Protein AF-A0A8T7IYE9-F1 (afdb_monomer_lite)

Secondary structure (DSSP, 8-state):
--HHHHHHHHHHTTTSPPPSSSGGG-BTTTTTSS-HHHHHHHHHHHHHHHT----HHHHHSGGGGBHHHHHHHHHHH-

Structure (mmCIF, N/CA/C/O backbone):
data_AF-A0A8T7IYE9-F1
#
_entry.id   AF-A0A8T7IYE9-F1
#
loop_
_atom_site.group_PDB
_atom_site.id
_atom_site.type_symbol
_atom_site.label_atom_id
_atom_site.label_alt_id
_atom_site.label_comp_id
_atom_site.label_asym_id
_atom_site.label_entity_id
_atom_site.label_seq_id
_atom_site.pdbx_PDB_ins_code
_atom_site.Cartn_x
_atom_site.Cartn_y
_atom_site.Cartn_z
_atom_site.occupancy
_atom_site.B_iso_or_equiv
_atom_site.auth_seq_id
_atom_site.auth_comp_id
_atom_site.auth_asym_id
_atom_site.auth_atom_id
_atom_site.pdbx_PDB_model_num
ATOM 1 N N . MET A 1 1 ? -13.427 5.141 -7.913 1.00 62.25 1 MET A N 1
ATOM 2 C CA . MET A 1 1 ? -12.482 4.736 -6.855 1.00 62.25 1 MET A CA 1
ATOM 3 C C . MET A 1 1 ? -12.970 5.285 -5.537 1.00 62.25 1 MET A C 1
ATOM 5 O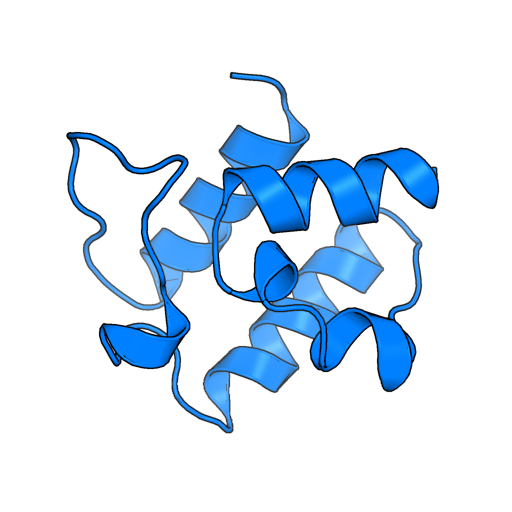 O . MET A 1 1 ? -13.446 6.414 -5.510 1.00 62.25 1 MET A O 1
ATOM 9 N N . ASP A 1 2 ? -12.913 4.471 -4.491 1.00 83.38 2 ASP A N 1
ATOM 10 C CA . ASP A 1 2 ? -13.173 4.915 -3.121 1.00 83.38 2 ASP A CA 1
ATOM 11 C C . ASP A 1 2 ? -11.978 5.689 -2.540 1.00 83.38 2 ASP A C 1
ATOM 13 O O . ASP A 1 2 ? -10.886 5.705 -3.111 1.00 83.38 2 ASP A O 1
ATOM 17 N N . ASN A 1 3 ? -12.207 6.344 -1.398 1.00 91.25 3 ASN A N 1
ATOM 18 C CA . ASN A 1 3 ? -11.213 7.181 -0.722 1.00 91.25 3 ASN A CA 1
ATOM 19 C C . ASN A 1 3 ? -9.962 6.377 -0.306 1.00 91.25 3 ASN A C 1
ATOM 21 O O . ASN A 1 3 ? -8.847 6.884 -0.357 1.00 91.25 3 ASN A O 1
ATOM 25 N N . ILE A 1 4 ? -10.126 5.090 0.020 1.00 94.25 4 ILE A N 1
ATOM 26 C CA . ILE A 1 4 ? -9.015 4.209 0.401 1.00 94.25 4 ILE A CA 1
ATOM 27 C C . ILE A 1 4 ? -8.090 3.971 -0.796 1.00 94.25 4 ILE A C 1
ATOM 29 O O . ILE A 1 4 ? -6.883 4.165 -0.686 1.00 94.25 4 ILE A O 1
ATOM 33 N N . ALA A 1 5 ? -8.643 3.616 -1.959 1.00 92.69 5 ALA A N 1
ATOM 34 C CA . ALA A 1 5 ? -7.866 3.433 -3.180 1.00 92.69 5 ALA A CA 1
ATOM 35 C C . ALA A 1 5 ? -7.159 4.730 -3.607 1.00 92.69 5 ALA A C 1
ATOM 37 O O . ALA A 1 5 ? -6.004 4.684 -4.017 1.00 92.69 5 ALA A O 1
ATOM 38 N N . GLN A 1 6 ? -7.818 5.888 -3.474 1.00 92.75 6 GLN A N 1
ATOM 39 C CA . GLN A 1 6 ? -7.195 7.184 -3.769 1.00 92.75 6 GLN A CA 1
ATOM 40 C C . GLN A 1 6 ? -6.024 7.491 -2.833 1.00 92.75 6 GLN A C 1
ATOM 42 O O . GLN A 1 6 ? -4.979 7.938 -3.303 1.00 92.75 6 GLN A O 1
ATOM 47 N N . PHE A 1 7 ? -6.175 7.216 -1.535 1.00 94.81 7 PHE A N 1
ATOM 48 C CA . PHE A 1 7 ? -5.088 7.365 -0.573 1.00 94.81 7 PHE A CA 1
ATOM 49 C C . PHE A 1 7 ? -3.918 6.432 -0.898 1.00 94.81 7 PHE A C 1
ATOM 51 O O . PHE A 1 7 ? -2.788 6.898 -0.986 1.00 94.81 7 PHE A O 1
ATOM 58 N N . ILE A 1 8 ? -4.186 5.143 -1.144 1.00 94.31 8 ILE A N 1
ATOM 59 C CA . ILE A 1 8 ? -3.162 4.158 -1.529 1.00 94.31 8 ILE A CA 1
ATOM 60 C C . ILE A 1 8 ? -2.370 4.649 -2.744 1.00 94.31 8 ILE A C 1
ATOM 62 O O . ILE A 1 8 ? -1.145 4.621 -2.727 1.00 94.31 8 ILE A O 1
ATOM 66 N N . ILE A 1 9 ? -3.064 5.114 -3.788 1.00 93.62 9 ILE A N 1
ATOM 67 C CA . ILE A 1 9 ? -2.435 5.635 -5.008 1.00 93.62 9 ILE A CA 1
ATOM 68 C C . ILE A 1 9 ? -1.564 6.849 -4.676 1.00 93.62 9 ILE A C 1
ATOM 70 O O . ILE A 1 9 ? -0.391 6.854 -5.029 1.00 93.62 9 ILE A O 1
ATOM 74 N N . GLY A 1 10 ? -2.095 7.836 -3.950 1.00 93.69 10 GLY A N 1
ATOM 75 C CA . GLY A 1 10 ? -1.327 9.029 -3.580 1.00 93.69 10 GLY A CA 1
ATOM 76 C C . GLY A 1 10 ? -0.114 8.718 -2.697 1.00 93.69 10 GLY A C 1
ATOM 77 O O . GLY A 1 10 ? 0.921 9.373 -2.804 1.00 93.69 10 GLY A O 1
ATOM 78 N N . GLU A 1 11 ? -0.206 7.695 -1.849 1.00 94.50 11 GLU A N 1
ATOM 79 C CA . GLU A 1 11 ? 0.914 7.239 -1.033 1.00 94.50 11 GLU A CA 1
ATOM 80 C C . GLU A 1 11 ? 1.963 6.503 -1.884 1.00 94.50 11 GLU A C 1
ATOM 82 O O . GLU A 1 11 ? 3.157 6.740 -1.715 1.00 94.50 11 GLU A O 1
ATOM 87 N N . LEU A 1 12 ? 1.537 5.681 -2.852 1.00 93.31 12 LEU A N 1
ATOM 88 C CA . LEU A 1 12 ? 2.419 5.009 -3.813 1.00 93.31 12 LEU A CA 1
ATOM 89 C C . LEU A 1 12 ? 3.142 5.998 -4.746 1.00 93.31 12 LEU A C 1
ATOM 91 O O . LEU A 1 12 ? 4.310 5.782 -5.072 1.00 93.31 12 LEU A O 1
ATOM 95 N N . GLU A 1 13 ? 2.500 7.108 -5.125 1.00 93.19 13 GLU A N 1
ATOM 96 C CA . GLU A 1 13 ? 3.089 8.149 -5.985 1.00 93.19 13 GLU A CA 1
ATOM 97 C C . GLU A 1 13 ? 4.319 8.815 -5.347 1.00 93.19 13 GLU A C 1
ATOM 99 O O . GLU A 1 13 ? 5.180 9.343 -6.054 1.00 93.19 13 GLU A O 1
ATOM 104 N N . LYS A 1 14 ? 4.458 8.740 -4.015 1.00 92.38 14 LYS A N 1
ATOM 105 C CA . LYS A 1 14 ? 5.652 9.215 -3.296 1.00 92.38 14 LYS A CA 1
ATOM 106 C C . LYS A 1 14 ? 6.896 8.370 -3.583 1.00 92.38 14 LYS A C 1
ATOM 108 O O . LYS A 1 14 ? 8.008 8.866 -3.414 1.00 92.38 14 LYS A O 1
ATOM 113 N N . TYR A 1 15 ? 6.717 7.115 -3.994 1.00 90.31 15 TYR A N 1
ATOM 114 C CA . TYR A 1 15 ? 7.804 6.182 -4.303 1.00 90.31 15 TYR A CA 1
ATOM 115 C C . TYR A 1 15 ? 8.168 6.185 -5.795 1.00 90.31 15 TYR A C 1
ATOM 117 O O . TYR A 1 15 ? 9.274 5.794 -6.161 1.00 90.31 15 TYR A O 1
ATOM 125 N N . GLY A 1 16 ? 7.278 6.680 -6.659 1.00 89.06 16 GLY A N 1
ATOM 126 C CA . GLY A 1 16 ? 7.538 6.842 -8.085 1.00 89.06 16 GLY A CA 1
ATOM 127 C C . GLY A 1 16 ? 6.263 6.893 -8.922 1.00 89.06 16 GLY A C 1
ATOM 128 O O . GLY A 1 16 ? 5.149 6.952 -8.410 1.00 89.06 16 GLY A O 1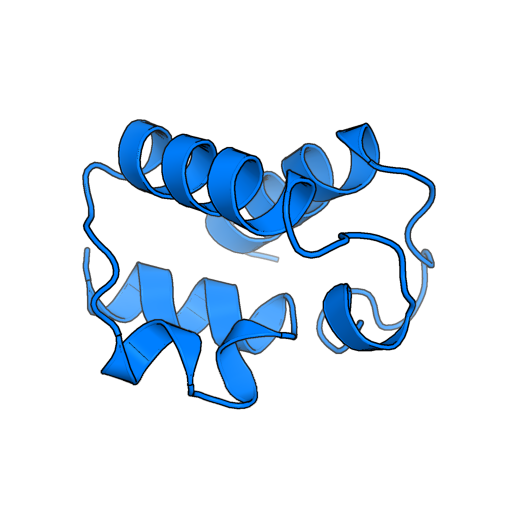
ATOM 129 N N . SER A 1 17 ? 6.424 6.879 -10.244 1.00 87.81 17 SER A N 1
ATOM 130 C CA . SER A 1 17 ? 5.291 6.973 -11.166 1.00 87.81 17 SER A CA 1
ATOM 131 C C . SER A 1 17 ? 4.506 5.667 -11.249 1.00 87.81 17 SER A C 1
ATOM 133 O O . SER A 1 17 ? 5.068 4.601 -11.498 1.00 87.81 17 SER A O 1
ATOM 135 N N . ILE A 1 18 ? 3.186 5.780 -11.136 1.00 88.00 18 ILE A N 1
ATOM 136 C CA . ILE A 1 18 ? 2.243 4.672 -11.278 1.00 88.00 18 ILE A CA 1
ATOM 137 C C . ILE A 1 18 ? 1.570 4.781 -12.654 1.00 88.00 18 ILE A C 1
ATOM 139 O O . ILE A 1 18 ? 1.299 5.891 -13.121 1.00 88.00 18 ILE A O 1
ATOM 143 N N . PRO A 1 19 ? 1.295 3.673 -13.362 1.00 84.44 19 PRO A N 1
ATOM 144 C CA . PRO A 1 19 ? 0.578 3.742 -14.627 1.00 84.44 19 PRO A CA 1
ATOM 145 C C . PRO A 1 19 ? -0.833 4.326 -14.467 1.00 84.44 19 PRO A C 1
ATOM 147 O O . PRO A 1 19 ? -1.647 3.832 -13.693 1.00 84.44 19 PRO A O 1
ATOM 150 N N . ASN A 1 20 ? -1.173 5.299 -15.320 1.00 77.56 20 ASN A N 1
ATOM 151 C CA . ASN A 1 20 ? -2.520 5.887 -15.392 1.00 77.56 20 ASN A CA 1
ATOM 152 C C . ASN A 1 20 ? -3.617 4.880 -15.798 1.00 77.56 20 ASN A C 1
ATOM 154 O O . ASN A 1 20 ? -4.804 5.157 -15.646 1.00 77.56 20 ASN A O 1
ATOM 158 N N . LYS A 1 21 ? -3.244 3.725 -16.367 1.00 81.38 21 LYS A N 1
ATOM 159 C CA . LYS A 1 21 ? -4.170 2.661 -16.781 1.00 81.38 21 LYS A CA 1
ATOM 160 C C . LYS A 1 21 ? -3.985 1.436 -15.894 1.00 81.38 21 LYS A C 1
ATOM 162 O O . LYS A 1 21 ? -2.857 1.030 -15.646 1.00 81.38 21 LYS A O 1
ATOM 167 N N . ASN A 1 22 ? -5.093 0.809 -15.497 1.00 83.06 22 ASN A N 1
ATOM 168 C CA . ASN A 1 22 ? -5.122 -0.399 -14.661 1.00 83.06 22 ASN A CA 1
ATOM 169 C C . ASN A 1 22 ? -4.430 -0.253 -13.295 1.00 83.06 22 ASN A C 1
ATOM 171 O O . ASN A 1 22 ? -3.997 -1.254 -12.731 1.00 83.06 22 ASN A O 1
ATOM 175 N N . VAL A 1 23 ? -4.373 0.963 -12.742 1.00 87.50 23 VAL A N 1
ATOM 176 C CA . VAL A 1 23 ? -3.760 1.229 -11.431 1.00 87.50 23 VAL A CA 1
ATOM 177 C C . VAL A 1 23 ? -4.338 0.345 -10.317 1.00 87.50 23 VAL A C 1
ATOM 179 O O . VAL A 1 23 ? -3.613 -0.101 -9.443 1.00 87.50 23 VAL A O 1
ATOM 182 N N . GLU A 1 24 ? -5.620 -0.023 -10.398 1.00 87.06 24 GLU A N 1
ATOM 183 C CA . GLU A 1 24 ? -6.270 -0.929 -9.437 1.00 87.06 24 GLU A CA 1
ATOM 184 C C . GLU A 1 24 ? -5.633 -2.326 -9.381 1.00 87.06 24 GLU A C 1
ATOM 186 O O . GLU A 1 24 ? -5.639 -2.972 -8.335 1.00 87.06 24 GLU A O 1
ATOM 191 N N . LYS A 1 25 ? -5.077 -2.798 -10.499 1.00 89.25 25 LYS A N 1
ATOM 192 C CA . LYS A 1 25 ? -4.404 -4.101 -10.619 1.00 89.25 25 LYS A CA 1
ATOM 193 C C . LYS A 1 25 ? -2.885 -3.959 -10.669 1.00 89.25 25 LYS A C 1
ATOM 195 O O . LYS A 1 25 ? -2.190 -4.912 -11.013 1.00 89.25 25 LYS A O 1
ATOM 200 N N . PHE A 1 26 ? -2.372 -2.762 -10.402 1.00 89.38 26 PHE A N 1
ATOM 201 C CA . PHE A 1 26 ? -0.948 -2.506 -10.437 1.00 89.38 26 PHE A CA 1
ATOM 202 C C . PHE A 1 26 ? -0.281 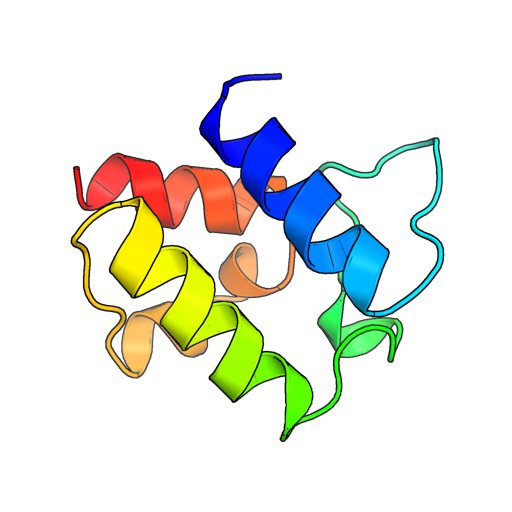-3.175 -9.240 1.00 89.38 26 PHE A C 1
ATOM 204 O O . PHE A 1 26 ? -0.586 -2.840 -8.097 1.00 89.38 26 PHE A O 1
ATOM 211 N N . ASN A 1 27 ? 0.610 -4.124 -9.527 1.00 90.88 27 ASN A N 1
ATOM 212 C CA . ASN A 1 27 ? 1.400 -4.802 -8.515 1.00 90.88 27 ASN A CA 1
ATOM 213 C C . ASN A 1 27 ? 2.648 -3.971 -8.209 1.00 90.88 27 ASN A C 1
ATOM 215 O O . ASN A 1 27 ? 3.629 -4.031 -8.947 1.00 90.88 27 ASN A O 1
ATOM 219 N N . PHE A 1 28 ? 2.579 -3.167 -7.151 1.00 90.56 28 PHE A N 1
ATOM 220 C CA . PHE A 1 28 ? 3.621 -2.196 -6.802 1.00 90.56 28 PHE A CA 1
ATOM 221 C C . PHE A 1 28 ? 4.876 -2.838 -6.189 1.00 90.56 28 PHE A C 1
ATOM 223 O O . PHE A 1 28 ? 5.924 -2.192 -6.124 1.00 90.56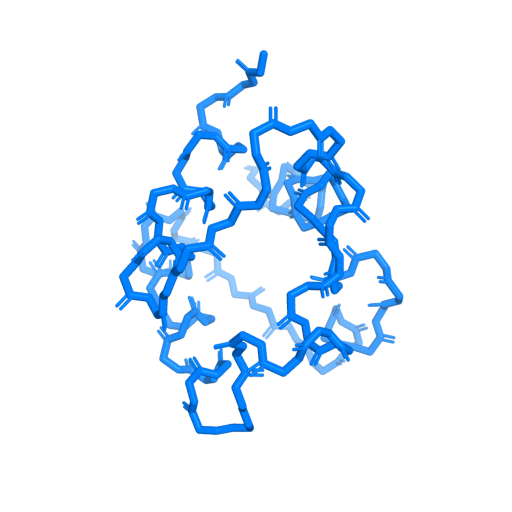 28 PHE A O 1
ATOM 230 N N . VAL A 1 29 ? 4.776 -4.101 -5.764 1.00 89.12 29 VAL A N 1
ATOM 231 C CA . VAL A 1 29 ? 5.899 -4.888 -5.238 1.00 89.12 29 VAL A CA 1
ATOM 232 C C . VAL A 1 29 ? 6.683 -5.504 -6.393 1.00 89.12 29 VAL A C 1
ATOM 234 O O . VAL A 1 29 ? 7.871 -5.234 -6.558 1.00 89.12 29 VAL A O 1
ATOM 237 N N . ASP A 1 30 ? 6.007 -6.266 -7.254 1.00 88.38 30 ASP A N 1
ATOM 238 C CA . ASP A 1 30 ? 6.642 -6.963 -8.376 1.00 88.38 30 ASP A CA 1
ATOM 239 C C . ASP A 1 30 ? 7.104 -5.985 -9.469 1.00 88.38 30 ASP A C 1
ATOM 241 O O . ASP A 1 30 ? 8.040 -6.283 -10.211 1.00 88.38 30 ASP A O 1
ATOM 245 N N . SER A 1 31 ? 6.497 -4.793 -9.561 1.00 88.12 31 SER A N 1
ATOM 246 C CA . SER A 1 31 ? 6.989 -3.725 -10.439 1.00 88.12 31 SER A CA 1
ATOM 247 C C . SER A 1 31 ? 8.306 -3.104 -9.962 1.00 88.12 31 SER A C 1
ATOM 249 O O . SER A 1 31 ? 8.885 -2.302 -10.693 1.00 88.12 31 SER A O 1
ATOM 251 N N . GLY A 1 32 ? 8.736 -3.391 -8.728 1.00 87.81 32 GLY A N 1
ATOM 252 C CA . GLY A 1 32 ? 9.885 -2.753 -8.088 1.00 87.81 32 GLY A CA 1
ATOM 253 C C . GLY A 1 32 ? 9.663 -1.280 -7.730 1.00 87.81 32 GLY A C 1
ATOM 254 O O . GLY A 1 32 ? 10.638 -0.570 -7.508 1.00 87.81 32 GLY A O 1
ATOM 255 N N . LEU A 1 33 ? 8.407 -0.807 -7.698 1.00 89.44 33 LEU A N 1
ATOM 256 C CA . LEU A 1 33 ? 8.097 0.569 -7.283 1.00 89.44 33 LEU A CA 1
ATOM 257 C C . LEU A 1 33 ? 8.352 0.733 -5.781 1.00 89.44 33 LEU A C 1
ATOM 259 O O . LEU A 1 33 ? 8.901 1.739 -5.340 1.00 89.44 33 LEU A O 1
ATOM 263 N N . VAL A 1 34 ? 7.949 -0.277 -5.012 1.00 90.19 34 VAL A N 1
ATOM 264 C CA . VAL A 1 34 ? 8.125 -0.344 -3.567 1.00 90.19 34 VAL A CA 1
ATOM 265 C C . VAL A 1 34 ? 9.058 -1.514 -3.257 1.00 90.19 34 VAL A C 1
ATOM 267 O O . VAL A 1 34 ? 8.702 -2.672 -3.462 1.00 90.19 34 VAL A O 1
ATOM 270 N N . ASP A 1 35 ? 10.262 -1.209 -2.773 1.00 87.06 35 ASP A N 1
ATOM 271 C CA . AS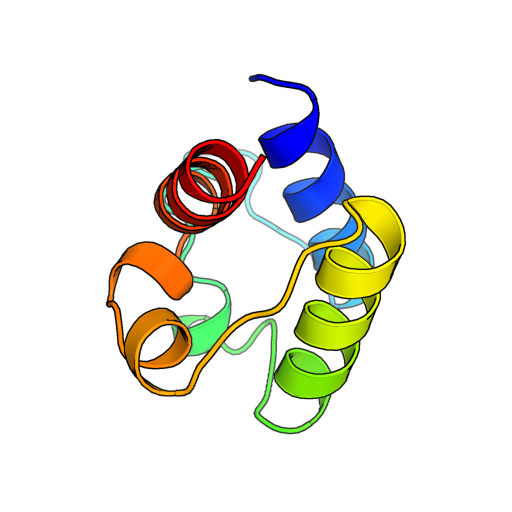P A 1 35 ? 11.213 -2.211 -2.286 1.00 87.06 35 ASP A CA 1
ATOM 272 C C . ASP A 1 35 ? 10.887 -2.680 -0.852 1.00 87.06 35 ASP A C 1
ATOM 274 O O . ASP A 1 35 ? 9.943 -2.212 -0.211 1.00 87.06 35 ASP A O 1
ATOM 278 N N . SER A 1 36 ? 11.682 -3.608 -0.315 1.00 83.25 36 SER A N 1
ATOM 279 C CA . SER A 1 36 ? 11.460 -4.185 1.018 1.00 83.25 36 SER A CA 1
ATOM 280 C C . SER A 1 36 ? 11.567 -3.185 2.179 1.00 83.25 36 SER A C 1
ATOM 282 O O . SER A 1 36 ? 11.012 -3.442 3.245 1.00 83.25 36 SER A O 1
ATOM 284 N N . LEU A 1 37 ? 12.252 -2.049 2.014 1.00 86.31 37 LEU A N 1
ATOM 285 C CA . LEU A 1 37 ? 12.330 -1.007 3.046 1.00 86.31 37 LEU A CA 1
ATOM 286 C C . LEU A 1 37 ? 11.197 0.010 2.892 1.00 86.31 37 LEU A C 1
ATOM 288 O O . LEU A 1 37 ? 10.627 0.474 3.884 1.00 86.31 37 LEU A O 1
ATOM 292 N N . ALA A 1 38 ? 10.862 0.356 1.653 1.00 90.75 38 ALA A N 1
ATOM 293 C CA . ALA A 1 38 ? 9.750 1.223 1.307 1.00 90.75 38 ALA A CA 1
ATOM 294 C C . ALA A 1 38 ? 8.407 0.597 1.705 1.00 90.75 38 ALA A C 1
ATOM 296 O O . ALA A 1 38 ? 7.537 1.315 2.196 1.00 90.75 38 ALA A O 1
ATOM 297 N N . ILE A 1 39 ? 8.263 -0.729 1.595 1.00 91.50 39 ILE A N 1
ATOM 298 C CA . ILE A 1 39 ? 7.012 -1.418 1.935 1.00 91.50 39 ILE A CA 1
ATOM 299 C C . ILE A 1 39 ? 6.675 -1.274 3.418 1.00 91.50 39 ILE A C 1
ATOM 301 O O . ILE A 1 39 ? 5.525 -1.037 3.764 1.00 91.50 39 ILE A O 1
ATOM 305 N N . MET A 1 40 ? 7.681 -1.307 4.297 1.00 92.19 40 MET A N 1
ATOM 306 C CA . MET A 1 40 ? 7.476 -1.121 5.732 1.00 92.19 40 MET A CA 1
ATOM 307 C C . MET A 1 40 ? 7.009 0.305 6.050 1.00 92.19 40 MET A C 1
ATOM 309 O O . MET A 1 40 ? 6.084 0.492 6.835 1.00 92.19 40 MET A O 1
ATOM 313 N N . LYS A 1 41 ? 7.595 1.320 5.401 1.00 93.50 41 LYS A N 1
ATOM 314 C CA . LYS A 1 41 ? 7.156 2.721 5.552 1.00 93.50 41 LYS A CA 1
ATOM 315 C C . LYS A 1 41 ? 5.735 2.927 5.036 1.00 93.50 41 LYS A C 1
ATOM 317 O O . LYS A 1 41 ? 4.956 3.644 5.656 1.00 93.50 41 LYS A O 1
ATOM 322 N N . PHE A 1 42 ? 5.412 2.288 3.918 1.00 94.69 42 PHE A N 1
ATOM 323 C CA . PHE A 1 42 ? 4.092 2.318 3.311 1.00 94.69 42 PHE A CA 1
ATOM 324 C C . PHE A 1 42 ? 3.030 1.679 4.217 1.00 94.69 42 PHE A C 1
ATOM 326 O O . PHE A 1 42 ? 1.992 2.292 4.453 1.00 94.69 42 PHE A O 1
ATOM 333 N N . ILE A 1 43 ? 3.326 0.514 4.803 1.00 94.38 43 ILE A N 1
ATOM 334 C CA . ILE A 1 43 ? 2.464 -0.150 5.791 1.00 94.38 43 ILE A CA 1
ATOM 335 C C . ILE A 1 43 ? 2.192 0.784 6.975 1.00 94.38 43 ILE A C 1
ATOM 337 O O . ILE A 1 43 ? 1.032 1.057 7.268 1.00 94.38 43 ILE A O 1
ATOM 341 N N . ILE A 1 44 ? 3.238 1.357 7.582 1.00 94.75 44 ILE A N 1
ATOM 342 C CA . ILE A 1 44 ? 3.105 2.274 8.729 1.00 94.75 44 ILE A CA 1
ATOM 343 C C . ILE A 1 44 ? 2.237 3.495 8.379 1.00 94.75 44 ILE A C 1
ATOM 345 O O . ILE A 1 44 ? 1.424 3.933 9.194 1.00 94.75 44 ILE A O 1
ATOM 349 N N . ALA A 1 45 ? 2.385 4.053 7.172 1.00 95.50 45 ALA A N 1
ATOM 350 C CA . ALA A 1 45 ? 1.578 5.186 6.723 1.00 95.50 45 ALA A CA 1
ATOM 351 C C . ALA A 1 45 ? 0.086 4.828 6.617 1.00 95.50 45 ALA A C 1
ATOM 353 O O . ALA A 1 45 ? -0.768 5.610 7.035 1.00 95.50 45 ALA A O 1
ATOM 354 N N . ILE A 1 46 ? -0.230 3.637 6.101 1.00 96.06 46 ILE A N 1
ATOM 355 C CA . ILE A 1 46 ? -1.608 3.143 5.993 1.00 96.06 46 ILE A CA 1
ATOM 356 C C . ILE A 1 46 ? -2.193 2.851 7.377 1.00 96.06 46 ILE A C 1
ATOM 358 O O . ILE A 1 46 ? -3.301 3.301 7.671 1.00 96.06 46 ILE A O 1
ATOM 362 N N . GLU A 1 47 ? -1.460 2.132 8.229 1.00 96.25 47 GLU A N 1
ATOM 363 C CA . GLU A 1 47 ? -1.880 1.833 9.603 1.00 96.25 47 GLU A CA 1
ATOM 364 C C . GLU A 1 47 ? -2.188 3.119 10.374 1.00 96.25 47 GLU A C 1
ATOM 366 O O . GLU A 1 47 ? -3.251 3.233 10.984 1.00 96.25 47 GLU A O 1
ATOM 371 N N . GLY A 1 48 ? -1.317 4.128 10.269 1.00 96.50 48 GLY A N 1
ATOM 372 C CA . GLY A 1 48 ? -1.524 5.434 10.892 1.00 96.50 48 GLY A CA 1
ATOM 373 C C . GLY A 1 48 ? -2.716 6.211 10.324 1.00 96.50 48 GLY A C 1
ATOM 374 O O . GLY A 1 48 ? -3.448 6.842 11.084 1.00 96.50 48 GLY A O 1
ATOM 375 N N . GLN A 1 49 ? -2.944 6.156 9.008 1.00 96.50 49 GLN A N 1
ATOM 376 C CA . GLN A 1 49 ? -4.048 6.871 8.358 1.00 96.50 49 GLN A CA 1
ATOM 377 C C . GLN A 1 49 ? -5.422 6.283 8.702 1.00 96.50 49 GLN A C 1
ATOM 379 O O . GLN A 1 49 ? -6.380 7.033 8.897 1.00 96.50 49 GLN A O 1
ATOM 384 N N . PHE A 1 50 ? -5.538 4.954 8.726 1.00 96.00 50 PHE A N 1
ATOM 385 C CA . PHE A 1 50 ? -6.817 4.259 8.914 1.00 96.00 50 PHE A CA 1
ATOM 386 C C . PHE A 1 50 ? -7.010 3.709 10.329 1.00 96.00 50 PHE A C 1
ATOM 388 O O . PHE A 1 50 ? -8.081 3.189 10.627 1.00 96.00 50 PHE A O 1
ATOM 395 N N . ASN A 1 51 ? -6.008 3.854 11.201 1.00 96.25 51 ASN A N 1
ATOM 396 C CA . ASN A 1 51 ? -5.999 3.316 12.560 1.00 96.25 51 ASN A CA 1
ATOM 397 C C . ASN A 1 51 ? -6.272 1.798 12.591 1.00 96.25 51 ASN A C 1
ATOM 399 O O . ASN A 1 51 ? -7.059 1.305 13.400 1.00 96.25 51 ASN A O 1
ATOM 403 N N . ILE A 1 52 ? -5.623 1.073 11.678 1.00 95.88 52 ILE A N 1
ATOM 404 C CA . ILE A 1 52 ? -5.669 -0.392 11.555 1.00 95.88 52 ILE A CA 1
ATOM 405 C C . ILE A 1 52 ? -4.287 -0.982 11.842 1.00 95.88 52 ILE A C 1
ATOM 407 O O . ILE A 1 52 ? -3.306 -0.248 11.915 1.00 95.88 52 ILE A O 1
ATOM 411 N N . SER A 1 53 ? -4.200 -2.310 11.941 1.00 95.25 53 SER A N 1
ATOM 412 C CA . SER A 1 53 ? -2.917 -3.009 11.918 1.00 95.25 53 SER A CA 1
ATOM 413 C C . SER A 1 53 ? -2.941 -4.209 10.973 1.00 95.25 53 SER A C 1
ATOM 415 O O . SER A 1 53 ? -3.937 -4.944 10.909 1.00 95.25 53 SER A O 1
ATOM 417 N N . PHE A 1 54 ? -1.853 -4.384 10.228 1.00 94.69 54 PHE A N 1
ATOM 418 C CA . PHE A 1 54 ? -1.606 -5.558 9.402 1.00 94.69 54 PHE A CA 1
ATOM 419 C C . PHE A 1 54 ? -0.848 -6.610 10.210 1.00 94.69 54 PHE A C 1
ATOM 421 O O . PHE A 1 54 ? 0.104 -6.303 10.924 1.00 94.69 54 PHE A O 1
ATOM 428 N N . ASN A 1 55 ? -1.271 -7.861 10.082 1.00 93.00 55 ASN A N 1
ATOM 429 C CA . ASN A 1 55 ? -0.528 -9.010 10.579 1.00 93.00 55 ASN A CA 1
ATOM 430 C C . ASN A 1 55 ? 0.255 -9.676 9.436 1.00 93.00 55 ASN A C 1
ATOM 432 O O . ASN A 1 55 ? 0.063 -9.353 8.264 1.00 93.00 55 ASN A O 1
ATOM 436 N N . ASP A 1 56 ? 1.123 -10.625 9.784 1.00 91.50 56 ASP A N 1
ATOM 437 C CA . ASP A 1 56 ? 1.949 -11.334 8.802 1.00 91.50 56 ASP A CA 1
ATOM 438 C C . ASP A 1 56 ? 1.105 -12.032 7.722 1.00 91.50 56 ASP A C 1
ATOM 440 O O . ASP A 1 56 ? 1.477 -12.016 6.550 1.00 91.50 56 ASP A O 1
ATOM 444 N N . ASP A 1 57 ? -0.060 -12.581 8.085 1.00 92.62 57 ASP A N 1
ATOM 445 C CA . ASP A 1 57 ? -0.956 -13.252 7.140 1.00 92.62 57 ASP A CA 1
ATOM 446 C C . ASP A 1 57 ? -1.520 -12.274 6.098 1.00 92.62 57 ASP A C 1
ATOM 448 O O . ASP A 1 57 ? -1.578 -12.615 4.918 1.00 92.62 57 ASP A O 1
ATOM 452 N N . ASP A 1 58 ? -1.880 -11.048 6.499 1.00 93.06 58 ASP A N 1
ATOM 453 C CA . ASP A 1 58 ? -2.370 -10.008 5.587 1.00 93.06 58 ASP A CA 1
ATOM 454 C C . ASP A 1 58 ? -1.302 -9.626 4.556 1.00 93.06 58 ASP A C 1
ATOM 456 O O . ASP A 1 58 ? -1.617 -9.416 3.386 1.00 93.06 58 ASP A O 1
ATOM 460 N N . LEU A 1 59 ? -0.039 -9.535 4.988 1.00 90.50 59 LEU A N 1
ATOM 461 C CA . LEU A 1 59 ? 1.094 -9.148 4.140 1.00 90.50 59 LEU A CA 1
ATOM 462 C C . LEU A 1 59 ? 1.487 -10.248 3.144 1.00 90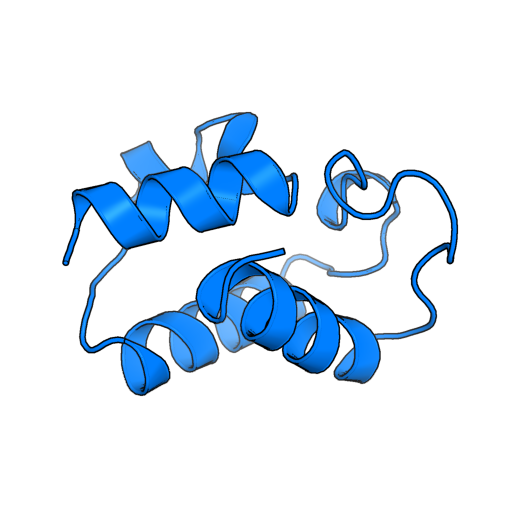.50 59 LEU A C 1
ATOM 464 O O . LEU A 1 59 ? 2.095 -9.962 2.110 1.00 90.50 59 LEU A O 1
ATOM 468 N N . LEU A 1 60 ? 1.149 -11.503 3.449 1.00 89.88 60 LEU A N 1
ATOM 469 C CA . LEU A 1 60 ? 1.393 -12.655 2.582 1.00 89.88 60 LEU A CA 1
ATOM 470 C C . LEU A 1 60 ? 0.322 -12.829 1.497 1.00 89.88 60 LEU A C 1
ATOM 472 O O . LEU A 1 60 ? 0.554 -13.582 0.550 1.00 89.88 60 LEU A O 1
ATOM 476 N N . LEU A 1 61 ? -0.823 -12.144 1.600 1.00 92.38 61 LEU A N 1
ATOM 477 C CA . LEU A 1 61 ? -1.875 -12.204 0.586 1.00 92.38 61 LEU A CA 1
ATOM 478 C C . LEU A 1 61 ? -1.386 -11.612 -0.740 1.00 92.38 61 LEU A C 1
ATOM 480 O O . LEU A 1 61 ? -0.872 -10.496 -0.786 1.00 92.38 61 LEU A O 1
ATOM 484 N N . ASP A 1 62 ? -1.641 -12.304 -1.851 1.00 89.94 62 ASP A N 1
ATOM 485 C CA . ASP A 1 62 ? -1.371 -11.757 -3.189 1.00 89.94 62 ASP A CA 1
ATOM 486 C C . ASP A 1 62 ? -2.133 -10.440 -3.424 1.00 89.94 62 ASP A C 1
ATOM 488 O O . ASP A 1 62 ? -1.620 -9.510 -4.050 1.00 89.94 62 ASP A O 1
ATOM 492 N N . ASP A 1 63 ? -3.326 -10.329 -2.832 1.00 93.00 63 ASP A N 1
ATOM 493 C CA . ASP A 1 63 ? -4.160 -9.128 -2.853 1.00 93.00 63 ASP A CA 1
ATOM 494 C C . ASP A 1 63 ? -3.485 -7.920 -2.187 1.00 93.00 63 ASP A C 1
ATOM 496 O O . ASP A 1 63 ? -3.740 -6.786 -2.594 1.00 93.00 63 ASP A O 1
ATOM 500 N N . PHE A 1 64 ? -2.578 -8.127 -1.225 1.00 94.06 64 PHE A N 1
ATOM 501 C CA . PHE A 1 64 ? -1.829 -7.033 -0.604 1.00 94.06 64 PHE A CA 1
ATOM 502 C C . PHE A 1 64 ? -0.989 -6.271 -1.630 1.00 94.06 64 PHE A C 1
ATOM 504 O O . PHE A 1 64 ? -0.819 -5.060 -1.515 1.00 94.06 64 PHE A O 1
ATOM 511 N N . ARG A 1 65 ? -0.484 -6.958 -2.660 1.00 93.31 65 ARG A N 1
ATOM 512 C CA . ARG A 1 65 ? 0.465 -6.384 -3.624 1.00 93.31 65 ARG A CA 1
ATOM 513 C C . ARG A 1 65 ? -0.186 -5.480 -4.661 1.00 93.31 65 ARG A C 1
ATOM 515 O O . ARG A 1 65 ? 0.534 -4.803 -5.392 1.00 93.31 65 ARG A O 1
ATOM 522 N N . ILE A 1 66 ? -1.515 -5.476 -4.758 1.00 94.19 66 ILE A N 1
ATOM 523 C CA . ILE A 1 66 ? -2.270 -4.688 -5.736 1.00 94.19 66 ILE A CA 1
ATOM 524 C C . ILE A 1 66 ? -3.183 -3.674 -5.048 1.00 94.19 66 ILE A C 1
ATOM 526 O O . ILE A 1 66 ? -3.736 -3.925 -3.983 1.00 94.19 66 ILE A O 1
ATOM 530 N N . VAL A 1 67 ? -3.397 -2.521 -5.687 1.00 93.00 67 VAL A N 1
ATOM 531 C CA . VAL A 1 67 ? -4.178 -1.412 -5.103 1.00 93.00 67 VAL A CA 1
ATOM 532 C C . VAL A 1 67 ? -5.604 -1.829 -4.721 1.00 93.00 67 VAL A C 1
ATOM 534 O O . VAL A 1 67 ? -6.093 -1.467 -3.651 1.00 93.00 67 VAL A O 1
ATOM 537 N N . SER A 1 68 ? -6.287 -2.585 -5.583 1.00 93.50 68 SER A N 1
ATOM 538 C CA . SER A 1 68 ? -7.662 -3.041 -5.325 1.00 93.50 68 SER A CA 1
ATOM 539 C C . SER A 1 68 ? -7.750 -4.041 -4.174 1.00 93.50 68 SER A C 1
ATOM 541 O O . SER A 1 68 ? -8.636 -3.906 -3.330 1.00 93.50 68 SER A O 1
ATOM 543 N N . GLY A 1 69 ? -6.826 -4.999 -4.112 1.00 94.69 69 GLY A N 1
ATOM 544 C CA . GLY A 1 69 ? -6.767 -5.990 -3.041 1.00 94.69 69 GLY A CA 1
ATOM 545 C C . GLY A 1 69 ? -6.409 -5.352 -1.700 1.00 94.69 69 GLY A C 1
ATOM 546 O O . GLY A 1 69 ? -7.130 -5.537 -0.723 1.00 94.69 69 GLY A O 1
ATOM 547 N N . LEU A 1 70 ? -5.405 -4.473 -1.672 1.00 95.06 70 LEU A N 1
ATOM 548 C CA . LEU A 1 70 ? -5.045 -3.711 -0.478 1.00 95.06 70 LEU A CA 1
ATOM 549 C C . LEU A 1 70 ? -6.201 -2.835 0.022 1.00 95.06 70 LEU A C 1
ATOM 551 O O . LEU A 1 70 ? -6.491 -2.823 1.217 1.00 95.06 70 LEU A O 1
ATOM 555 N N . SER A 1 71 ? -6.913 -2.152 -0.883 1.00 94.81 71 SER A N 1
ATOM 556 C CA . SER A 1 71 ? -8.117 -1.392 -0.520 1.00 94.81 71 SER A CA 1
ATOM 557 C C . SER A 1 71 ? -9.165 -2.287 0.145 1.00 94.81 71 SER A C 1
ATOM 559 O O . SER A 1 71 ? -9.769 -1.896 1.145 1.00 94.81 71 SER A O 1
ATOM 561 N N . GLN A 1 72 ? -9.355 -3.511 -0.354 1.00 94.69 72 GLN A N 1
ATOM 562 C CA . GLN A 1 72 ? -10.294 -4.459 0.237 1.00 94.69 72 GLN A CA 1
ATOM 563 C C . GLN A 1 72 ? -9.839 -4.965 1.613 1.00 94.69 72 GLN A C 1
ATOM 565 O O . GLN A 1 72 ? -10.664 -5.048 2.523 1.00 94.69 72 GLN A O 1
ATOM 570 N N . ILE A 1 73 ? -8.546 -5.249 1.791 1.00 95.44 73 ILE A N 1
ATOM 571 C CA . ILE A 1 73 ? -7.985 -5.657 3.088 1.00 95.44 73 ILE A CA 1
ATOM 572 C C . ILE A 1 73 ? -8.216 -4.556 4.130 1.00 95.44 73 ILE A C 1
ATOM 574 O O . ILE A 1 73 ? -8.693 -4.847 5.225 1.00 95.44 73 ILE A O 1
ATOM 578 N N . ILE A 1 74 ? -7.958 -3.291 3.779 1.00 95.25 74 ILE A N 1
ATOM 579 C CA . ILE A 1 74 ? -8.197 -2.144 4.670 1.00 95.25 74 ILE A CA 1
ATOM 580 C C . ILE A 1 74 ? -9.681 -2.045 5.033 1.00 95.25 74 ILE A C 1
ATOM 582 O O . ILE A 1 74 ? -10.009 -1.938 6.210 1.00 95.25 74 ILE A O 1
ATOM 586 N N . LYS A 1 75 ? -10.590 -2.131 4.051 1.00 94.25 75 LYS A N 1
ATOM 587 C CA . LYS A 1 75 ? -12.042 -2.075 4.306 1.00 94.25 75 LYS A CA 1
ATOM 588 C C . LYS A 1 75 ? -12.526 -3.155 5.260 1.00 94.25 75 LYS A C 1
ATOM 590 O O . LYS A 1 75 ? -13.422 -2.889 6.044 1.00 94.25 75 LYS A O 1
ATOM 595 N N . ASN A 1 76 ? -11.959 -4.355 5.184 1.00 94.31 76 ASN A N 1
ATOM 596 C CA . ASN A 1 76 ? -12.342 -5.459 6.061 1.00 94.31 76 ASN A CA 1
ATOM 597 C C . ASN A 1 76 ? -11.874 -5.254 7.516 1.00 94.31 76 ASN A C 1
ATOM 599 O O . ASN A 1 76 ? -12.332 -5.979 8.397 1.00 94.31 76 ASN A O 1
ATOM 603 N N . LYS A 1 77 ? -10.947 -4.317 7.761 1.00 93.88 77 LYS A N 1
ATOM 604 C CA . LYS A 1 77 ? -10.409 -3.990 9.091 1.00 93.88 77 LYS A CA 1
ATOM 605 C C . LYS A 1 77 ? -11.025 -2.735 9.720 1.00 93.88 77 LYS A C 1
ATOM 607 O O . LYS A 1 77 ? -10.770 -2.498 10.899 1.00 93.88 77 LYS A O 1
ATOM 612 N N . LEU A 1 78 ? -11.775 -1.943 8.950 1.00 91.25 78 LEU A N 1
ATOM 613 C CA . LEU A 1 78 ? -12.542 -0.783 9.425 1.00 91.25 78 LEU A CA 1
ATOM 614 C C . LEU A 1 78 ? -13.868 -1.223 10.056 1.00 91.25 78 LEU A C 1
ATOM 616 O O . LEU A 1 78 ? -14.261 -0.591 11.061 1.00 91.25 78 LEU A O 1
#

Radius of gyration: 11.27 Å; chains: 1; bounding box: 26×22×29 Å

pLDDT: mean 91.29, std 5.06, range [62.25, 96.5]

Sequence (78 aa):
MDNIAQFIIGELEKYGSIPNKNVEKFNFVDSGLVDSLAIMKFIIAIEGQFNISFNDDDLLLDDFRIVSGLSQIIKNKL

Foldseek 3Di:
DDPQLVVLQVLLVVLHDADPPPQQFDQCDVVVSADPVNVVVSQVVSCVVLVFHDDPVLCPDPLCRGSNSVSVVSVVGD